Protein AF-A0A8X7U8Q1-F1 (afdb_monomer_lite)

InterPro domains:
  IPR012394 Aldehyde dehydrogenase NAD(P)-dependent [PTHR43570] (5-69)
  IPR016161 Aldehyde/histidinol dehydrogenase [SSF53720] (5-70)
  IPR016163 Aldehyde dehydrogenase, C-terminal [G3DSA:3.40.309.10] (5-69)

Organism: Brassica carinata (NCBI:txid52824)

Secondary structure (DSSP, 8-state):
----SS----GGGHHHHHHHHHHHHHHHH-SSGGG-TT----S-HHHHHHHHHHHTSHHHHHH--S-------

Foldseek 3Di:
DPPDPDDDDDPVCPVVVVVVVVVVCCVQQNPDNVPRPPDDDDPDPVSLVVLLVVLPPPVNVVVDPDDSDSDDD

pLDDT: mean 90.18, std 12.37, range [43.41, 98.06]

Structure (mmCIF, N/CA/C/O backbone):
data_AF-A0A8X7U8Q1-F1
#
_entry.id   AF-A0A8X7U8Q1-F1
#
loop_
_atom_site.group_PDB
_atom_site.id
_atom_site.type_symbol
_atom_site.label_atom_id
_atom_site.label_alt_id
_atom_site.label_comp_id
_atom_site.label_asym_id
_atom_site.label_entity_id
_atom_site.label_seq_id
_atom_site.pdbx_PDB_ins_code
_atom_site.Cartn_x
_atom_site.Cartn_y
_atom_site.Cartn_z
_atom_site.occupancy
_atom_site.B_iso_or_equiv
_atom_site.auth_seq_id
_atom_site.auth_comp_id
_atom_site.auth_asym_id
_atom_site.auth_atom_id
_atom_site.pdbx_PDB_model_num
ATOM 1 N N . MET A 1 1 ? 11.441 -17.127 6.225 1.00 43.41 1 MET A N 1
ATOM 2 C CA . MET A 1 1 ? 11.191 -15.746 6.678 1.00 43.41 1 MET A CA 1
ATOM 3 C C . MET A 1 1 ? 9.891 -15.315 6.033 1.00 43.41 1 MET A C 1
ATOM 5 O O . MET A 1 1 ? 9.866 -15.175 4.818 1.00 43.41 1 MET A O 1
ATOM 9 N N . ASN A 1 2 ? 8.814 -15.250 6.816 1.00 50.75 2 ASN A N 1
ATOM 10 C CA . ASN A 1 2 ? 7.529 -14.727 6.361 1.00 50.75 2 ASN A CA 1
ATOM 11 C C . ASN A 1 2 ? 7.714 -13.217 6.215 1.00 50.75 2 ASN A C 1
ATOM 13 O O . ASN A 1 2 ? 7.856 -12.532 7.220 1.00 50.75 2 ASN A O 1
ATOM 17 N N . TYR A 1 3 ? 7.849 -12.730 4.984 1.00 56.47 3 TYR A N 1
ATOM 18 C CA . TYR A 1 3 ? 7.718 -11.301 4.728 1.00 56.47 3 TYR A CA 1
ATOM 19 C C . TYR A 1 3 ? 6.243 -10.978 4.940 1.00 56.47 3 TYR A C 1
ATOM 21 O O . TYR A 1 3 ? 5.399 -11.661 4.368 1.00 56.47 3 TYR A O 1
ATOM 29 N N . ASP A 1 4 ? 5.940 -10.037 5.826 1.00 57.50 4 ASP A N 1
ATOM 30 C CA . ASP A 1 4 ? 4.572 -9.786 6.269 1.00 57.50 4 ASP A CA 1
ATOM 31 C C . ASP A 1 4 ? 3.681 -9.371 5.086 1.00 57.50 4 ASP A C 1
ATOM 33 O O . ASP A 1 4 ? 3.720 -8.232 4.623 1.00 57.50 4 ASP A O 1
ATOM 37 N N . ASP A 1 5 ? 2.870 -10.309 4.586 1.00 86.19 5 ASP A N 1
ATOM 38 C CA . ASP A 1 5 ? 1.855 -10.054 3.555 1.00 86.19 5 ASP A CA 1
ATOM 39 C C . ASP A 1 5 ? 0.676 -9.224 4.114 1.00 86.19 5 ASP A C 1
ATOM 41 O O . ASP A 1 5 ? -0.123 -8.673 3.355 1.00 86.19 5 ASP A O 1
ATOM 45 N N . TYR A 1 6 ? 0.554 -9.129 5.445 1.00 89.69 6 TYR A N 1
ATOM 46 C CA . TYR A 1 6 ? -0.495 -8.398 6.156 1.00 89.69 6 TYR A CA 1
ATOM 47 C C . TYR A 1 6 ? -0.033 -7.947 7.550 1.00 89.69 6 TYR A C 1
ATOM 49 O O . TYR A 1 6 ? 0.815 -8.579 8.175 1.00 89.69 6 TYR A O 1
ATOM 57 N N . ALA A 1 7 ? -0.638 -6.874 8.067 1.00 90.44 7 ALA A N 1
ATOM 58 C CA . ALA A 1 7 ? -0.438 -6.401 9.435 1.00 90.44 7 ALA A CA 1
ATOM 59 C C . ALA A 1 7 ? -1.700 -6.652 10.273 1.00 90.44 7 ALA A C 1
ATOM 61 O O . ALA A 1 7 ? -2.805 -6.307 9.852 1.00 90.44 7 ALA A O 1
ATOM 62 N N . LEU A 1 8 ? -1.540 -7.233 11.466 1.00 93.56 8 LEU A N 1
ATOM 63 C CA . LEU A 1 8 ? -2.612 -7.339 12.456 1.00 93.56 8 LEU A CA 1
ATOM 64 C C . LEU A 1 8 ? -2.574 -6.119 13.374 1.00 93.56 8 LEU A C 1
ATOM 66 O O . LEU A 1 8 ? -1.523 -5.765 13.904 1.00 93.56 8 LEU A O 1
ATOM 70 N N . VAL A 1 9 ? -3.726 -5.486 13.570 1.00 95.00 9 VAL A N 1
ATOM 71 C CA . VAL A 1 9 ? -3.871 -4.299 14.413 1.00 95.00 9 VAL A CA 1
ATOM 72 C C . VAL A 1 9 ? -5.138 -4.425 15.245 1.00 95.00 9 VAL A C 1
ATOM 74 O O . VAL A 1 9 ? -6.158 -4.927 14.772 1.00 95.00 9 VAL A O 1
ATOM 77 N N . GLU A 1 10 ? -5.080 -3.980 16.495 1.00 97.88 10 GLU A N 1
ATOM 78 C CA . GLU A 1 10 ? -6.276 -3.858 17.320 1.00 97.88 10 GLU A CA 1
ATOM 79 C C . GLU A 1 10 ? -7.180 -2.756 16.747 1.00 97.88 10 GLU A C 1
ATOM 81 O O . GLU A 1 10 ? -6.713 -1.697 16.319 1.00 97.88 10 GLU A O 1
ATOM 86 N N . GLN A 1 11 ? -8.491 -3.000 16.731 1.00 96.69 11 GLN A N 1
ATOM 87 C CA . GLN A 1 11 ? -9.464 -2.125 16.075 1.00 96.69 11 GLN A CA 1
ATOM 88 C C . GLN A 1 11 ? -9.395 -0.667 16.562 1.00 96.69 11 GLN A C 1
ATOM 90 O O . GLN A 1 11 ? -9.566 0.253 15.762 1.00 96.69 11 GLN A O 1
ATOM 95 N N . SER A 1 12 ? -9.088 -0.456 17.844 1.00 97.94 12 SER A N 1
ATOM 96 C CA . SER A 1 12 ? -8.912 0.861 18.470 1.00 97.94 12 SER A CA 1
ATOM 97 C C . SER A 1 12 ? -7.774 1.686 17.846 1.00 97.94 12 SER A C 1
ATOM 99 O O . SER A 1 12 ? -7.854 2.913 17.814 1.00 97.94 12 SER A O 1
ATOM 101 N N . PHE A 1 13 ? -6.751 1.033 17.282 1.00 97.50 13 PHE A N 1
ATOM 102 C CA . PHE A 1 13 ? -5.585 1.680 16.671 1.00 97.50 13 PHE A CA 1
ATOM 103 C C . PHE A 1 13 ? -5.606 1.692 15.138 1.00 97.50 13 PHE A C 1
ATOM 105 O O . PHE A 1 13 ? -4.748 2.334 14.529 1.00 97.50 13 PHE A O 1
ATOM 112 N N . ALA A 1 14 ? -6.576 1.031 14.496 1.00 96.50 14 ALA A N 1
ATOM 113 C CA . ALA A 1 14 ? -6.617 0.882 13.040 1.00 96.50 14 ALA A CA 1
ATOM 114 C C . ALA A 1 14 ? -6.581 2.234 12.303 1.00 96.50 14 ALA A C 1
ATOM 116 O O . ALA A 1 14 ? -5.793 2.417 11.374 1.00 96.50 14 ALA A O 1
ATOM 117 N N . SER A 1 15 ? -7.373 3.213 12.756 1.00 97.19 15 SER A N 1
ATOM 118 C CA . SER A 1 15 ? -7.399 4.550 12.145 1.00 97.19 15 SER A CA 1
ATOM 119 C C . SER A 1 15 ? -6.058 5.278 12.293 1.00 97.19 15 SER A C 1
ATOM 121 O O . SER A 1 15 ? -5.555 5.847 11.326 1.00 97.19 15 SER A O 1
ATOM 123 N N . SER A 1 16 ? -5.456 5.241 13.484 1.00 98.00 16 SER A N 1
ATOM 124 C CA . SER A 1 16 ? -4.173 5.902 13.765 1.00 98.00 16 SER A CA 1
ATOM 125 C C . SER A 1 16 ? -3.027 5.297 12.955 1.00 98.00 16 SER A C 1
ATOM 127 O O . SER A 1 16 ? -2.163 6.023 12.455 1.00 98.00 16 SER A O 1
ATOM 129 N N . LEU A 1 17 ? -3.041 3.972 12.783 1.00 97.06 17 LEU A N 1
ATOM 130 C CA . LEU A 1 17 ? -2.082 3.265 11.942 1.00 97.06 17 LEU A CA 1
ATOM 131 C C . LEU A 1 17 ? -2.205 3.708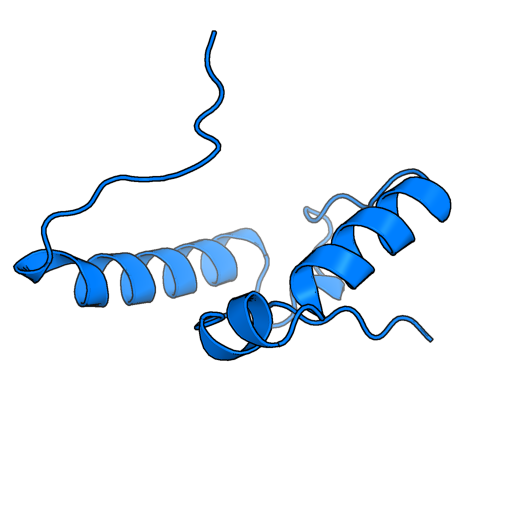 10.479 1.00 97.06 17 LEU A C 1
ATOM 133 O O . LEU A 1 17 ? -1.197 4.057 9.869 1.00 97.06 17 LEU A O 1
ATOM 137 N N . ILE A 1 18 ? -3.426 3.736 9.930 1.00 97.1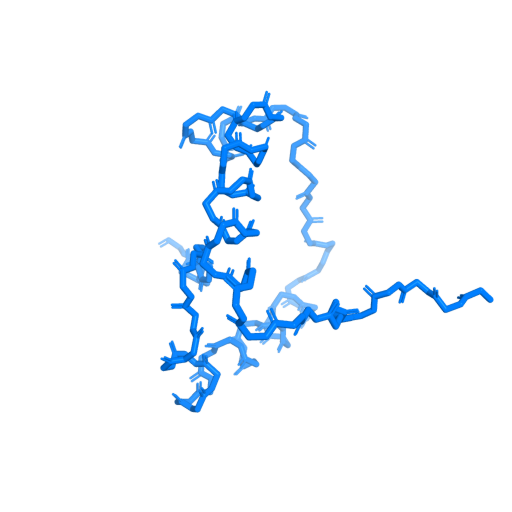2 18 ILE A N 1
ATOM 138 C CA . ILE A 1 18 ? -3.672 4.144 8.538 1.00 97.12 18 ILE A CA 1
ATOM 139 C C . ILE A 1 18 ? -3.147 5.563 8.286 1.00 97.12 18 ILE A C 1
ATOM 141 O O . ILE A 1 18 ? -2.429 5.782 7.310 1.00 97.12 18 ILE A O 1
ATOM 145 N N . GLU A 1 19 ? -3.451 6.520 9.164 1.00 98.06 19 GLU A N 1
ATOM 146 C CA . GLU A 1 19 ? -2.997 7.906 8.991 1.00 98.06 19 GLU A CA 1
ATOM 147 C C . GLU A 1 19 ? -1.474 8.046 9.100 1.00 98.06 19 GLU A C 1
ATOM 149 O O . GLU A 1 19 ? -0.848 8.747 8.299 1.00 98.06 19 GLU A O 1
ATOM 154 N N . THR A 1 20 ? -0.851 7.306 10.019 1.00 97.81 20 THR A N 1
ATOM 155 C CA . THR A 1 20 ? 0.611 7.294 10.160 1.00 97.81 20 THR A CA 1
ATOM 156 C C . THR A 1 20 ? 1.285 6.678 8.933 1.00 97.81 20 THR A C 1
ATOM 158 O O . THR A 1 20 ? 2.253 7.235 8.417 1.00 97.81 20 THR A O 1
ATOM 161 N N . LEU A 1 21 ? 0.753 5.575 8.398 1.00 96.44 21 LEU A N 1
ATOM 162 C CA . LEU A 1 21 ? 1.276 4.951 7.180 1.00 96.44 21 LEU A CA 1
ATOM 163 C C . LEU A 1 21 ? 1.175 5.887 5.972 1.00 96.44 21 LEU A C 1
ATOM 165 O O . LEU A 1 21 ? 2.136 5.997 5.211 1.00 96.44 21 LEU A O 1
ATOM 169 N N . LYS A 1 22 ? 0.060 6.612 5.813 1.00 95.88 22 LYS A N 1
ATOM 170 C CA . LYS A 1 22 ? -0.086 7.624 4.753 1.00 95.88 22 LYS A CA 1
ATOM 171 C C . LYS A 1 22 ? 0.999 8.702 4.847 1.00 95.88 22 LYS A C 1
ATOM 173 O O . LYS A 1 22 ? 1.594 9.052 3.828 1.00 95.88 22 LYS A O 1
ATOM 178 N N . LEU A 1 23 ? 1.271 9.209 6.053 1.00 96.62 23 LEU A N 1
ATOM 179 C CA . LEU A 1 23 ? 2.330 10.197 6.295 1.00 96.62 23 LEU A CA 1
ATOM 180 C C . LEU A 1 23 ? 3.716 9.642 5.965 1.00 96.62 23 LEU A C 1
ATOM 182 O O . LEU A 1 23 ? 4.491 10.302 5.277 1.00 96.62 23 LEU A O 1
ATOM 186 N N . MET A 1 24 ? 4.004 8.415 6.398 1.00 95.81 24 MET A N 1
ATOM 187 C CA . MET A 1 24 ? 5.280 7.762 6.119 1.00 95.81 24 MET A CA 1
ATOM 188 C C . MET A 1 24 ? 5.484 7.566 4.617 1.00 95.81 24 MET A C 1
ATOM 190 O O . MET A 1 24 ? 6.518 7.966 4.093 1.00 95.81 24 MET A O 1
ATOM 194 N N . ILE A 1 25 ? 4.487 7.050 3.889 1.00 94.12 25 ILE A N 1
ATOM 195 C CA . ILE A 1 25 ? 4.570 6.886 2.428 1.00 94.12 25 ILE A CA 1
ATOM 196 C C . ILE A 1 25 ? 4.907 8.223 1.750 1.00 94.12 25 ILE A C 1
ATOM 198 O O . ILE A 1 25 ? 5.813 8.266 0.918 1.00 94.12 25 ILE A O 1
ATOM 202 N N . ARG A 1 26 ? 4.246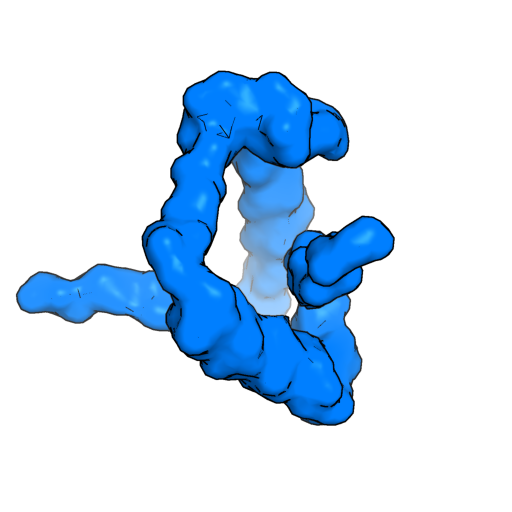 9.324 2.132 1.00 94.00 26 ARG A N 1
ATOM 203 C CA . ARG A 1 26 ? 4.567 10.662 1.603 1.00 94.00 26 ARG A CA 1
ATOM 204 C C . ARG A 1 26 ? 5.973 11.127 1.982 1.00 94.00 26 ARG A C 1
ATOM 206 O O . ARG A 1 26 ? 6.663 11.693 1.145 1.00 94.00 26 ARG A O 1
ATOM 213 N N . SER A 1 27 ? 6.439 10.852 3.198 1.00 94.81 27 SER A N 1
ATOM 214 C CA . SER A 1 27 ? 7.804 11.198 3.615 1.00 94.81 27 SER A CA 1
ATOM 215 C C . SER A 1 27 ? 8.880 10.463 2.807 1.00 94.81 27 SER A C 1
ATOM 217 O O . SER A 1 27 ? 9.949 11.026 2.586 1.00 94.81 27 SER A O 1
ATOM 219 N N . PHE A 1 28 ? 8.624 9.222 2.380 1.00 92.75 28 PHE A N 1
ATOM 220 C CA . PHE A 1 28 ? 9.578 8.435 1.589 1.00 92.75 28 PHE A CA 1
ATOM 221 C C . PHE A 1 28 ? 9.517 8.744 0.089 1.00 92.75 28 PHE A C 1
ATOM 223 O O . PHE A 1 28 ? 10.554 8.771 -0.574 1.00 92.75 28 PHE A O 1
ATOM 230 N N . PHE A 1 29 ? 8.316 8.955 -0.456 1.00 93.25 29 PHE A N 1
ATOM 231 C CA . PHE A 1 29 ? 8.098 9.032 -1.904 1.00 93.25 29 PHE A CA 1
ATOM 232 C C . PHE A 1 29 ? 7.602 10.404 -2.395 1.00 93.25 29 PHE A C 1
ATOM 234 O O . PHE A 1 29 ? 7.442 10.595 -3.596 1.00 93.25 29 PHE A O 1
ATOM 241 N N . GLY A 1 30 ? 7.397 11.372 -1.505 1.00 92.75 30 GLY A N 1
ATOM 242 C CA . GLY A 1 30 ? 6.828 12.680 -1.827 1.00 92.75 30 GLY A CA 1
ATOM 243 C C . GLY A 1 30 ? 5.314 12.646 -2.059 1.00 92.75 30 GLY A C 1
ATOM 244 O O . GLY A 1 30 ? 4.661 11.605 -1.961 1.00 92.75 30 GLY A O 1
ATOM 245 N N . GLU A 1 31 ? 4.754 13.811 -2.390 1.00 90.69 31 GLU A N 1
ATOM 246 C CA . GLU A 1 31 ? 3.318 13.973 -2.670 1.00 90.69 31 GLU A CA 1
ATOM 247 C C . GLU A 1 31 ? 2.880 13.247 -3.947 1.00 90.69 31 GLU A C 1
ATOM 249 O O . GLU A 1 31 ? 1.764 12.733 -4.025 1.00 90.69 31 GLU A O 1
ATOM 254 N N . ASN A 1 32 ? 3.777 13.149 -4.935 1.00 88.44 32 ASN A N 1
ATOM 255 C CA . ASN A 1 32 ? 3.574 12.342 -6.130 1.00 88.44 32 ASN A CA 1
ATOM 256 C C . ASN A 1 32 ? 4.603 11.201 -6.192 1.00 88.44 32 ASN A C 1
ATOM 258 O O . ASN A 1 32 ? 5.668 11.366 -6.793 1.00 88.44 32 ASN A O 1
ATOM 262 N N . PRO A 1 33 ? 4.281 10.007 -5.654 1.00 88.75 33 PRO A N 1
ATOM 263 C CA . PRO A 1 33 ? 5.193 8.865 -5.669 1.00 88.75 33 PRO A CA 1
ATOM 264 C C . PRO A 1 33 ? 5.704 8.478 -7.063 1.00 88.75 33 PRO A C 1
ATOM 266 O O . PRO A 1 33 ? 6.769 7.878 -7.173 1.00 88.75 33 PRO A O 1
ATOM 269 N N . LYS A 1 34 ? 4.982 8.825 -8.142 1.00 84.75 34 LYS A N 1
ATOM 270 C CA . LYS A 1 34 ? 5.396 8.533 -9.527 1.00 84.75 34 LYS A CA 1
ATOM 271 C C . LYS A 1 34 ? 6.614 9.340 -9.976 1.00 84.75 34 LYS A C 1
ATOM 273 O O . LYS A 1 34 ? 7.327 8.896 -10.875 1.00 84.75 34 LYS A O 1
ATOM 278 N N . GLU A 1 35 ? 6.821 10.507 -9.378 1.00 88.12 35 GLU A N 1
ATOM 279 C CA . GLU A 1 35 ? 7.969 11.383 -9.626 1.00 88.12 35 GLU A CA 1
ATOM 280 C C . GLU A 1 35 ? 9.148 11.045 -8.701 1.00 88.12 35 GLU A C 1
ATOM 282 O O . GLU A 1 35 ? 10.261 11.523 -8.909 1.00 88.12 35 GLU A O 1
ATOM 287 N N . SER A 1 36 ? 8.932 10.180 -7.703 1.00 89.00 36 SER A N 1
ATOM 288 C CA . SER A 1 36 ? 9.986 9.731 -6.800 1.00 89.00 36 SER A CA 1
ATOM 289 C C . SER A 1 36 ? 11.019 8.873 -7.524 1.00 89.00 36 SER A C 1
ATOM 291 O O . SER A 1 36 ? 10.694 7.831 -8.096 1.00 89.00 36 SER A O 1
ATOM 293 N N . GLY A 1 37 ? 12.296 9.239 -7.395 1.00 86.94 37 GLY A N 1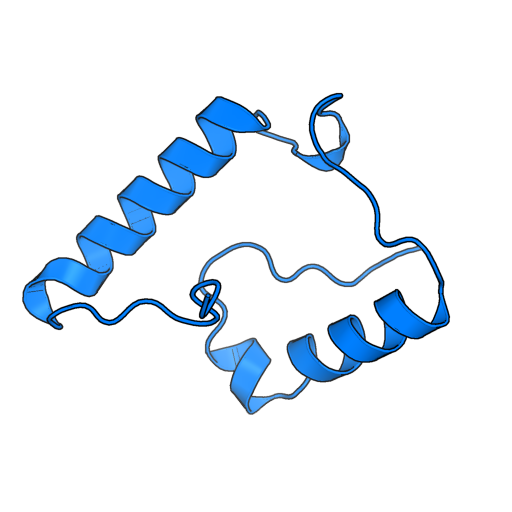
ATOM 294 C CA . GLY A 1 37 ? 13.412 8.392 -7.825 1.00 86.94 37 GLY A CA 1
ATOM 295 C C . GLY A 1 37 ? 13.569 7.104 -7.003 1.00 86.94 37 GLY A C 1
ATOM 296 O O . GLY A 1 37 ? 14.294 6.203 -7.416 1.00 86.94 37 GLY A O 1
ATOM 297 N N . CYS A 1 38 ? 12.884 6.999 -5.859 1.00 87.94 38 CYS A N 1
ATOM 298 C CA . CYS A 1 38 ? 12.982 5.865 -4.940 1.00 87.94 38 CYS A CA 1
ATOM 299 C C . CYS A 1 38 ? 11.903 4.796 -5.175 1.00 87.94 38 CYS A C 1
ATOM 301 O O . 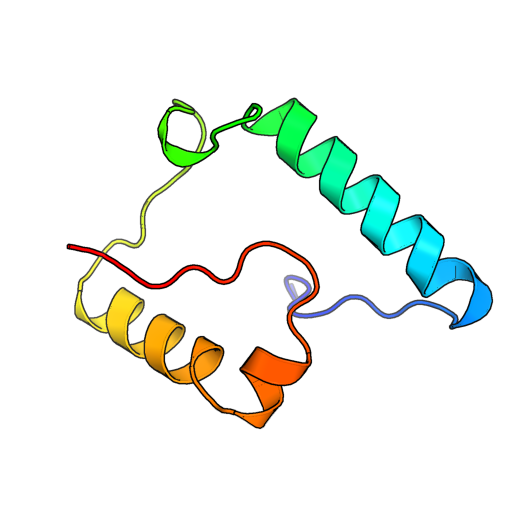CYS A 1 38 ? 11.978 3.716 -4.587 1.00 87.94 38 CYS A O 1
ATOM 303 N N . LEU A 1 39 ? 10.890 5.070 -6.008 1.00 88.00 39 LEU A N 1
ATOM 304 C CA . LEU A 1 39 ? 9.816 4.117 -6.275 1.00 88.00 39 LEU A CA 1
ATOM 305 C C . LEU A 1 39 ? 10.234 3.118 -7.364 1.00 88.00 39 LEU A C 1
ATOM 307 O O . LEU A 1 39 ? 10.464 3.474 -8.522 1.00 88.00 39 LEU A O 1
ATOM 311 N N . SER A 1 40 ? 10.298 1.839 -7.002 1.00 88.56 40 SER A N 1
ATOM 312 C CA . SER A 1 40 ? 10.564 0.756 -7.949 1.00 88.56 40 SER A CA 1
ATOM 313 C C . SER A 1 40 ? 9.348 0.458 -8.841 1.00 88.56 40 SER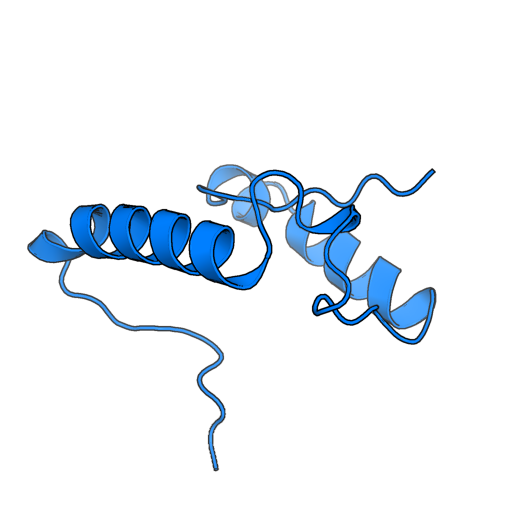 A C 1
ATOM 315 O O . SER A 1 40 ? 8.216 0.857 -8.561 1.00 88.56 40 SER A O 1
ATOM 317 N N . ARG A 1 41 ? 9.573 -0.247 -9.959 1.00 89.94 41 ARG A N 1
ATOM 318 C CA . ARG A 1 41 ? 8.526 -0.591 -10.937 1.00 89.94 41 ARG A CA 1
ATOM 319 C C . ARG A 1 41 ? 8.296 -2.094 -11.001 1.00 89.94 41 ARG A C 1
ATOM 321 O O . ARG A 1 41 ? 9.206 -2.895 -10.800 1.00 89.94 41 ARG A O 1
ATOM 328 N N . ILE A 1 42 ? 7.073 -2.477 -11.356 1.00 92.81 42 ILE A N 1
ATOM 329 C CA . ILE A 1 42 ? 6.726 -3.875 -11.605 1.00 92.81 42 ILE A CA 1
ATOM 330 C C . ILE A 1 42 ? 7.403 -4.334 -12.901 1.00 92.81 42 ILE A C 1
ATOM 332 O O . ILE A 1 42 ? 7.194 -3.759 -13.965 1.00 92.81 42 ILE A O 1
ATOM 336 N N . VAL A 1 43 ? 8.194 -5.402 -12.799 1.00 93.56 43 VAL A N 1
ATOM 337 C CA . VAL A 1 43 ? 9.127 -5.856 -13.844 1.00 93.56 43 VAL A CA 1
ATOM 338 C C . VAL A 1 43 ? 8.471 -6.265 -15.170 1.00 93.56 43 VAL A C 1
ATOM 340 O O . VAL A 1 43 ? 9.076 -6.103 -16.225 1.00 93.56 43 VAL A O 1
ATOM 343 N N . THR A 1 44 ? 7.243 -6.800 -15.156 1.00 94.62 44 THR A N 1
ATOM 344 C CA . THR A 1 44 ? 6.570 -7.261 -16.382 1.00 94.62 44 THR A CA 1
ATOM 345 C C . THR A 1 44 ? 5.103 -6.863 -16.443 1.00 94.62 44 THR A C 1
ATOM 347 O O . THR A 1 44 ? 4.406 -6.791 -15.427 1.00 94.62 44 THR A O 1
ATOM 350 N N . LYS A 1 45 ? 4.591 -6.736 -17.674 1.00 94.75 45 LYS A N 1
ATOM 351 C CA . LYS A 1 45 ? 3.162 -6.526 -17.946 1.00 94.75 45 LYS A CA 1
ATOM 352 C C . LYS A 1 45 ? 2.286 -7.631 -17.349 1.00 94.75 45 LYS A C 1
ATOM 354 O O . LYS A 1 45 ? 1.226 -7.337 -16.809 1.00 94.75 45 LYS A O 1
ATOM 359 N N . LYS A 1 46 ? 2.734 -8.892 -17.393 1.00 96.56 46 LYS A N 1
ATOM 360 C CA . LYS A 1 46 ? 2.002 -10.032 -16.813 1.00 96.56 46 LYS A CA 1
ATOM 361 C C . LYS A 1 46 ? 1.851 -9.892 -15.295 1.00 96.56 46 LYS A C 1
ATOM 363 O O . LYS A 1 46 ? 0.759 -10.099 -14.771 1.00 96.56 46 LYS A O 1
ATOM 368 N N . HIS A 1 47 ? 2.924 -9.528 -14.586 1.00 95.38 47 HIS A N 1
ATOM 369 C CA . HIS A 1 47 ? 2.872 -9.308 -13.135 1.00 95.38 47 HIS A CA 1
ATOM 370 C C . HIS A 1 47 ? 1.987 -8.114 -12.782 1.00 95.38 47 HIS A C 1
ATOM 372 O O . HIS A 1 47 ? 1.184 -8.206 -11.855 1.00 95.38 47 HIS A O 1
ATOM 378 N N . PHE A 1 48 ? 2.076 -7.041 -13.569 1.00 95.25 48 PHE A N 1
ATOM 379 C CA . PHE A 1 48 ? 1.225 -5.870 -13.412 1.00 95.25 48 PHE A CA 1
ATOM 380 C C . PHE A 1 48 ? -0.262 -6.214 -13.582 1.00 95.25 48 PHE A C 1
ATOM 382 O O . PHE A 1 48 ? -1.062 -5.928 -12.699 1.00 95.25 48 PHE A O 1
ATOM 389 N N . GLN A 1 49 ? -0.635 -6.908 -14.662 1.00 96.00 49 GLN A N 1
ATOM 390 C CA . GLN A 1 49 ? -2.023 -7.306 -14.919 1.00 96.00 49 GLN A CA 1
ATOM 391 C C . GLN A 1 49 ? -2.593 -8.210 -13.824 1.00 96.00 49 GLN A C 1
ATOM 393 O O . GLN A 1 49 ? -3.769 -8.092 -13.488 1.00 96.00 49 GLN A O 1
ATOM 398 N N . ARG A 1 50 ? -1.775 -9.105 -13.255 1.00 95.94 50 ARG A N 1
ATOM 399 C CA . ARG A 1 50 ? -2.190 -9.950 -12.129 1.00 95.94 50 ARG A CA 1
ATOM 400 C C . ARG A 1 50 ? -2.564 -9.109 -10.904 1.00 95.94 50 ARG A C 1
ATOM 402 O O . ARG A 1 50 ? -3.622 -9.337 -10.332 1.00 95.94 50 ARG A O 1
ATOM 409 N N . LEU A 1 51 ? -1.724 -8.141 -10.530 1.00 95.12 51 LEU A N 1
ATOM 410 C CA . LEU A 1 51 ? -1.989 -7.233 -9.407 1.00 95.12 51 LEU A CA 1
ATOM 411 C C . LEU A 1 51 ? -3.170 -6.301 -9.693 1.00 95.12 51 LEU A C 1
ATOM 413 O O . LEU A 1 51 ? -4.020 -6.112 -8.832 1.00 95.12 51 LEU A O 1
ATOM 417 N N . ALA A 1 52 ? -3.268 -5.777 -10.917 1.00 95.44 52 ALA A N 1
ATOM 418 C CA . ALA A 1 52 ? -4.370 -4.910 -11.314 1.00 95.44 52 ALA A CA 1
ATOM 419 C C . ALA A 1 52 ? -5.726 -5.622 -11.222 1.00 95.44 52 ALA A C 1
ATOM 421 O O . ALA A 1 52 ? -6.685 -5.048 -10.724 1.00 95.44 52 ALA A O 1
ATOM 422 N N . ARG A 1 53 ? -5.802 -6.893 -11.641 1.00 96.38 53 ARG A N 1
ATOM 423 C CA . ARG A 1 53 ? -7.020 -7.704 -11.488 1.00 96.38 53 ARG A CA 1
ATOM 424 C C . ARG A 1 53 ? -7.405 -7.916 -10.026 1.00 96.38 53 ARG A C 1
ATOM 426 O O . ARG A 1 53 ? -8.587 -7.864 -9.731 1.00 96.38 53 ARG A O 1
ATOM 433 N N . LEU A 1 54 ? -6.430 -8.136 -9.141 1.00 95.50 54 LEU A N 1
ATOM 434 C CA . LEU A 1 54 ? -6.688 -8.281 -7.705 1.00 95.50 54 LEU A CA 1
ATOM 435 C C . LEU A 1 54 ? -7.241 -6.982 -7.104 1.00 95.50 54 LEU A C 1
ATOM 437 O O . LEU A 1 54 ? -8.216 -7.018 -6.370 1.00 95.50 54 LEU A O 1
ATOM 441 N N . LEU A 1 55 ? -6.637 -5.839 -7.436 1.00 96.06 55 LEU A N 1
ATOM 442 C CA . LEU A 1 55 ? -7.062 -4.529 -6.930 1.00 96.06 55 LEU A CA 1
ATOM 443 C C . LEU A 1 55 ? -8.414 -4.071 -7.494 1.00 96.06 55 LEU A C 1
ATOM 445 O O . LEU A 1 55 ? -9.125 -3.329 -6.825 1.00 96.06 55 LEU A O 1
ATOM 449 N N . ASN A 1 56 ? -8.760 -4.511 -8.706 1.00 95.50 56 ASN A N 1
ATOM 450 C CA . ASN A 1 56 ? -10.031 -4.199 -9.361 1.00 95.50 56 ASN A CA 1
ATOM 451 C C . ASN A 1 56 ? -11.151 -5.196 -9.009 1.00 95.50 56 ASN A C 1
ATOM 453 O O . ASN A 1 56 ? -12.254 -5.072 -9.541 1.00 95.50 56 ASN A O 1
ATOM 457 N N . ASP A 1 57 ? -10.887 -6.199 -8.166 1.00 96.69 57 ASP A N 1
ATOM 458 C CA . ASP A 1 57 ? -11.960 -7.007 -7.592 1.00 96.69 57 ASP A CA 1
ATOM 459 C C . ASP A 1 57 ? -12.880 -6.096 -6.756 1.00 96.69 57 ASP A C 1
ATOM 461 O O . ASP A 1 57 ? -12.367 -5.334 -5.932 1.00 96.69 57 ASP A O 1
ATOM 465 N N . PRO A 1 58 ? -14.215 -6.142 -6.925 1.00 96.31 58 PRO A N 1
ATOM 466 C CA . PRO A 1 58 ? -15.118 -5.216 -6.242 1.00 96.31 58 PRO A CA 1
ATOM 467 C C . PRO A 1 58 ? -14.996 -5.226 -4.713 1.00 96.31 58 PRO A C 1
ATOM 469 O O . PRO A 1 58 ? -15.109 -4.171 -4.088 1.00 96.31 58 PRO A O 1
ATOM 472 N N . GLY A 1 59 ? -14.749 -6.392 -4.106 1.00 97.19 59 GLY A N 1
ATOM 473 C CA . GLY A 1 59 ? -14.604 -6.515 -2.656 1.00 97.19 59 GLY A CA 1
ATOM 474 C C . GLY A 1 59 ? -13.300 -5.899 -2.162 1.00 97.19 59 GLY A C 1
ATOM 475 O O . GLY A 1 59 ? -13.285 -5.196 -1.151 1.00 97.19 59 GLY A O 1
ATOM 476 N N . VAL A 1 60 ? -12.215 -6.096 -2.916 1.00 96.44 60 VAL A N 1
ATOM 477 C CA . VAL A 1 60 ? -10.925 -5.461 -2.624 1.00 96.44 60 VAL A CA 1
ATOM 478 C C . VAL A 1 60 ? -11.029 -3.956 -2.825 1.00 96.44 60 VAL A C 1
ATOM 480 O O . VAL A 1 60 ? -10.689 -3.205 -1.915 1.00 96.44 60 VAL A O 1
ATOM 483 N N . GLN A 1 61 ? -11.554 -3.504 -3.963 1.00 95.94 61 GLN A N 1
ATOM 484 C CA . GLN A 1 61 ? -11.661 -2.088 -4.302 1.00 95.94 61 GLN A CA 1
ATOM 485 C C . GLN A 1 61 ? -12.467 -1.305 -3.259 1.00 95.94 61 GLN A C 1
ATOM 487 O O . GLN A 1 61 ? -12.059 -0.210 -2.874 1.00 95.94 61 GLN A O 1
ATOM 492 N N . ALA A 1 62 ? -13.558 -1.884 -2.746 1.00 97.12 62 ALA A N 1
ATOM 493 C CA . ALA A 1 62 ? -14.362 -1.285 -1.680 1.00 97.12 62 ALA A CA 1
ATOM 494 C C . ALA A 1 62 ? -13.610 -1.145 -0.339 1.00 97.12 62 ALA A C 1
ATOM 496 O O . ALA A 1 62 ? -14.005 -0.338 0.499 1.00 97.12 62 ALA A O 1
ATOM 497 N N . SER A 1 63 ? -12.531 -1.907 -0.135 1.00 96.25 63 SER A N 1
ATOM 498 C CA . SER A 1 63 ? -11.706 -1.887 1.083 1.00 96.25 63 SER A CA 1
ATOM 499 C C . SER A 1 63 ? -10.447 -1.013 0.983 1.00 96.25 63 SER A C 1
ATOM 501 O O . SER A 1 63 ? -9.764 -0.799 1.986 1.00 96.25 63 SER A O 1
ATOM 503 N N . ILE A 1 64 ? -10.115 -0.490 -0.204 1.00 96.12 64 ILE A N 1
ATOM 504 C CA . ILE A 1 64 ? -8.922 0.344 -0.399 1.00 96.12 64 ILE A CA 1
ATOM 505 C C . ILE A 1 64 ? -9.139 1.720 0.243 1.00 96.12 64 ILE A C 1
ATOM 507 O O . ILE A 1 64 ? -9.982 2.501 -0.187 1.00 96.12 64 ILE A O 1
ATOM 511 N N . VAL A 1 65 ? -8.308 2.051 1.235 1.00 96.38 65 VAL A N 1
ATOM 512 C CA . VAL A 1 65 ? -8.344 3.344 1.949 1.00 96.38 65 VAL A CA 1
ATOM 513 C C . VAL A 1 65 ? -7.269 4.342 1.494 1.00 96.38 65 VAL A C 1
ATOM 515 O O . VAL A 1 65 ? -7.322 5.519 1.856 1.00 96.38 65 VAL A O 1
ATOM 518 N N . TYR A 1 66 ? -6.263 3.888 0.736 1.00 94.56 66 TYR A N 1
ATOM 519 C CA . TYR A 1 66 ? -5.180 4.717 0.199 1.00 94.56 66 TYR A CA 1
ATOM 520 C C . TYR A 1 66 ? -4.492 4.031 -0.993 1.00 94.56 66 TYR A C 1
ATOM 522 O O . TYR A 1 66 ? -4.211 2.835 -0.943 1.00 94.56 66 TYR A O 1
ATOM 530 N N . GLY A 1 67 ? -4.175 4.781 -2.053 1.00 92.75 67 GLY A N 1
ATOM 531 C CA . GLY A 1 67 ? -3.512 4.245 -3.248 1.00 92.75 67 GLY A CA 1
ATOM 532 C C . GLY A 1 67 ? -4.450 3.439 -4.157 1.00 92.75 67 GLY A C 1
ATOM 533 O O . GLY A 1 67 ? -5.542 3.893 -4.481 1.00 92.75 67 GLY A O 1
ATOM 534 N N . GLY A 1 68 ? -3.996 2.275 -4.635 1.00 92.62 68 GLY A N 1
ATOM 535 C CA . GLY A 1 68 ? -4.821 1.348 -5.429 1.00 92.62 68 GLY A CA 1
ATOM 536 C C . GLY A 1 68 ? -5.018 1.707 -6.906 1.00 92.62 68 GLY A C 1
ATOM 537 O O . GLY A 1 68 ? -5.723 0.998 -7.617 1.00 92.62 68 GLY A O 1
ATOM 538 N N . SER A 1 69 ? -4.390 2.777 -7.404 1.00 90.38 69 SER A N 1
ATOM 539 C CA . SER A 1 69 ? -4.504 3.155 -8.815 1.00 90.38 69 SER A CA 1
ATOM 540 C C . SER A 1 69 ? -3.787 2.150 -9.722 1.00 90.38 69 SER A C 1
ATOM 542 O O . SER A 1 69 ? -2.572 1.965 -9.641 1.00 90.38 69 SER A O 1
ATOM 544 N N . THR A 1 70 ? -4.554 1.518 -10.609 1.00 87.69 70 THR A N 1
ATOM 545 C CA . THR A 1 70 ? -4.075 0.553 -11.613 1.00 87.69 70 THR A CA 1
ATOM 546 C C . THR A 1 70 ? -4.211 1.082 -13.039 1.00 87.69 70 THR A C 1
ATOM 548 O O . THR A 1 70 ? -3.927 0.366 -13.999 1.00 87.69 70 THR A O 1
ATOM 551 N N . ILE A 1 71 ? -4.630 2.339 -13.203 1.00 75.50 71 ILE A N 1
ATOM 552 C CA . ILE A 1 71 ? -4.739 2.960 -14.520 1.00 75.50 71 ILE A CA 1
ATOM 553 C C . ILE A 1 71 ? -3.325 3.294 -14.995 1.00 75.50 71 ILE A C 1
ATOM 555 O O . ILE A 1 71 ? -2.667 4.202 -14.485 1.00 75.50 71 ILE A O 1
ATOM 559 N N . PHE A 1 72 ? -2.870 2.502 -15.962 1.00 55.19 72 PHE A N 1
ATOM 560 C CA . PHE A 1 72 ? -1.667 2.727 -16.747 1.00 55.19 72 PHE A CA 1
ATOM 561 C C . PHE A 1 72 ? -2.051 2.664 -18.222 1.00 55.19 72 PHE A C 1
ATOM 563 O O . PHE A 1 72 ? -1.997 1.597 -18.834 1.00 55.19 72 PHE A O 1
ATOM 570 N N . LEU A 1 73 ? -2.500 3.810 -18.727 1.00 44.62 73 LEU A N 1
ATOM 571 C CA . LEU A 1 73 ? -2.117 4.448 -19.987 1.00 44.62 73 LEU A CA 1
ATOM 572 C C . LEU A 1 73 ? -2.477 5.932 -19.855 1.00 44.62 73 LEU A C 1
ATOM 574 O O . LEU A 1 73 ? -3.609 6.203 -19.397 1.00 44.62 73 LEU A O 1
#

Radius of gyration: 14.23 Å; chains: 1; bounding box: 28×30×38 Å

Sequence (73 aa):
MNYDDYALVEQSFASSLIETLKLMIRSFFGENPKESGCLSRIVTKKHFQRLARLLNDPGVQASIVYGGSTIFL